Protein AF-A0A379FHQ4-F1 (afdb_monomer_lite)

Secondary structure (DSSP, 8-state):
--GGGS-HHHHHHHHHHHHHHHHHHHHHHS---HHHHHHHHHHHHHHHHHHHHS--------S-SS--------PPP-

Organism: Proteus mirabilis (NCBI:txid584)

pLDDT: mean 81.49, std 20.83, range [40.62, 98.19]

Foldseek 3Di:
DFLVPDDPVLNVVLVVVLVVVQVVVCVVPVDDDPVNSVVSSVVSRVVSCCVVPDDPDPPPPPPDDDDPPPPDDDDDDD

Structure (mmCIF, N/CA/C/O backbone):
data_AF-A0A379FHQ4-F1
#
_entry.id   AF-A0A379FHQ4-F1
#
loop_
_atom_site.group_PDB
_atom_site.id
_atom_site.type_symbol
_atom_site.label_atom_id
_atom_site.label_alt_id
_atom_site.label_comp_id
_atom_site.label_asym_id
_atom_site.label_entity_id
_atom_site.label_seq_id
_atom_site.pdbx_PDB_ins_code
_atom_site.Cartn_x
_atom_site.Cartn_y
_atom_site.Cartn_z
_atom_site.occupancy
_atom_site.B_iso_or_equiv
_atom_site.auth_seq_id
_atom_site.auth_comp_id
_atom_site.auth_asym_id
_atom_site.auth_atom_id
_atom_site.pdbx_PDB_model_num
ATOM 1 N N . MET A 1 1 ? 6.883 -11.162 -11.322 1.00 86.44 1 MET A N 1
ATOM 2 C CA . MET A 1 1 ? 7.524 -10.184 -10.428 1.00 86.44 1 MET A CA 1
ATOM 3 C C . MET A 1 1 ? 6.791 -10.218 -9.102 1.00 86.44 1 MET A C 1
ATOM 5 O O . MET A 1 1 ? 5.566 -10.310 -9.113 1.00 86.44 1 MET A O 1
ATOM 9 N N . LYS A 1 2 ? 7.518 -10.250 -7.991 1.00 93.19 2 LYS A N 1
ATOM 10 C CA . LYS A 1 2 ? 6.978 -10.079 -6.639 1.00 93.19 2 LYS A CA 1
ATOM 11 C C . LYS A 1 2 ? 7.136 -8.621 -6.210 1.00 93.19 2 LYS A C 1
ATOM 13 O O . LYS A 1 2 ? 7.816 -7.851 -6.878 1.00 93.19 2 LYS A O 1
ATOM 18 N N . PHE A 1 3 ? 6.494 -8.234 -5.112 1.00 93.75 3 PHE A N 1
ATOM 19 C CA . PHE A 1 3 ? 6.577 -6.856 -4.624 1.00 93.75 3 PHE A CA 1
ATOM 20 C C . PHE A 1 3 ? 7.992 -6.504 -4.143 1.00 93.75 3 PHE A C 1
ATOM 22 O O . PHE A 1 3 ? 8.456 -5.392 -4.353 1.00 93.75 3 PHE A O 1
ATOM 29 N N . GLU A 1 4 ? 8.695 -7.476 -3.563 1.00 95.06 4 GLU A N 1
ATOM 30 C CA . GLU A 1 4 ? 10.076 -7.341 -3.093 1.00 95.06 4 GLU A CA 1
ATOM 31 C C . GLU A 1 4 ? 11.083 -7.208 -4.248 1.00 95.06 4 GLU A C 1
ATOM 33 O O . GLU A 1 4 ? 12.211 -6.782 -4.030 1.00 95.06 4 GLU A O 1
ATOM 38 N N . ASP A 1 5 ? 10.667 -7.546 -5.474 1.00 95.81 5 ASP A N 1
ATOM 39 C CA . ASP A 1 5 ? 11.475 -7.372 -6.684 1.00 95.81 5 ASP A CA 1
ATOM 40 C C . ASP A 1 5 ? 11.328 -5.952 -7.276 1.00 95.81 5 ASP A C 1
ATOM 42 O O . ASP A 1 5 ? 11.994 -5.625 -8.260 1.00 95.81 5 ASP A O 1
ATOM 46 N N . LEU A 1 6 ? 10.423 -5.119 -6.739 1.00 94.12 6 LEU A N 1
ATOM 47 C CA . LEU A 1 6 ? 10.239 -3.739 -7.189 1.00 94.12 6 LEU A CA 1
ATOM 48 C C . LEU A 1 6 ? 11.370 -2.841 -6.687 1.00 94.12 6 LEU A C 1
ATOM 50 O O . LEU A 1 6 ? 11.979 -3.096 -5.647 1.00 94.12 6 LEU A O 1
ATOM 54 N N . THR A 1 7 ? 11.598 -1.733 -7.392 1.00 96.06 7 THR A N 1
ATOM 55 C CA . THR A 1 7 ? 12.532 -0.701 -6.930 1.00 96.06 7 THR A CA 1
ATOM 56 C C . THR A 1 7 ? 12.101 -0.154 -5.569 1.00 96.06 7 THR A C 1
ATOM 58 O O . THR A 1 7 ? 10.907 -0.049 -5.283 1.00 96.06 7 THR A O 1
ATOM 61 N N . GLU A 1 8 ? 13.066 0.261 -4.746 1.00 96.50 8 GLU A N 1
ATOM 62 C CA . GLU A 1 8 ? 12.790 0.881 -3.440 1.00 96.50 8 GLU A CA 1
ATOM 63 C C . GLU A 1 8 ? 11.824 2.068 -3.557 1.00 96.50 8 GLU A C 1
ATOM 65 O O . GLU A 1 8 ? 10.903 2.205 -2.757 1.00 96.50 8 GLU A O 1
ATOM 70 N N . ALA A 1 9 ? 11.959 2.883 -4.608 1.00 96.31 9 ALA A N 1
ATOM 71 C CA . ALA A 1 9 ? 11.059 4.006 -4.862 1.00 96.31 9 ALA A CA 1
ATOM 72 C C . ALA A 1 9 ? 9.606 3.559 -5.115 1.00 96.31 9 ALA A C 1
ATOM 74 O O . ALA A 1 9 ? 8.665 4.186 -4.621 1.00 96.31 9 ALA A O 1
ATOM 75 N N . SER A 1 10 ? 9.412 2.468 -5.861 1.00 94.94 10 SER A N 1
ATOM 76 C CA . SER A 1 10 ? 8.083 1.913 -6.137 1.00 94.94 10 SER A CA 1
ATOM 77 C C . SER A 1 10 ? 7.489 1.259 -4.881 1.00 94.94 10 SER A C 1
ATOM 79 O O . SER A 1 10 ? 6.312 1.454 -4.566 1.00 94.94 10 SER A O 1
ATOM 81 N N . GLN A 1 11 ? 8.317 0.582 -4.076 1.00 97.31 11 GLN A N 1
ATOM 82 C CA . GLN A 1 11 ? 7.894 0.036 -2.785 1.00 97.31 11 GLN A CA 1
ATOM 83 C C . GLN A 1 11 ? 7.495 1.130 -1.785 1.00 97.31 11 GLN A C 1
ATOM 85 O O . GLN A 1 11 ? 6.461 1.003 -1.126 1.00 97.31 11 GLN A O 1
ATOM 90 N N . GLU A 1 12 ? 8.275 2.206 -1.680 1.00 98.06 12 GLU A N 1
ATOM 91 C CA . GLU A 1 12 ? 7.975 3.343 -0.804 1.00 98.06 12 GLU A CA 1
ATOM 92 C C . GLU A 1 12 ? 6.686 4.050 -1.239 1.00 98.06 12 GLU A C 1
ATOM 94 O O . GLU A 1 12 ? 5.807 4.326 -0.421 1.00 98.06 12 GLU A O 1
ATOM 99 N N . SER A 1 13 ? 6.505 4.238 -2.549 1.00 97.69 13 SER A N 1
ATOM 100 C CA . SER A 1 13 ? 5.269 4.790 -3.115 1.00 97.69 13 SER A CA 1
ATOM 101 C C . SER A 1 13 ? 4.052 3.931 -2.757 1.00 97.69 13 SER A C 1
ATOM 103 O O . SER A 1 13 ? 3.024 4.451 -2.317 1.00 97.69 13 SER A O 1
ATOM 105 N N . ALA A 1 14 ? 4.169 2.605 -2.860 1.00 97.50 14 ALA A N 1
ATOM 106 C CA . ALA A 1 14 ? 3.109 1.684 -2.464 1.00 97.50 14 ALA A CA 1
ATOM 107 C C . ALA A 1 14 ? 2.805 1.742 -0.955 1.00 97.50 14 ALA A C 1
ATOM 109 O O . ALA A 1 14 ? 1.637 1.725 -0.562 1.00 97.50 14 ALA A O 1
ATOM 110 N N . ARG A 1 15 ? 3.828 1.849 -0.095 1.00 97.56 15 ARG A N 1
ATOM 111 C CA . ARG A 1 15 ? 3.648 2.011 1.361 1.00 97.56 15 ARG A CA 1
ATOM 112 C C . ARG A 1 15 ? 2.942 3.322 1.700 1.00 97.56 15 ARG A C 1
ATOM 114 O O . ARG A 1 15 ? 2.034 3.315 2.531 1.00 97.56 15 ARG A O 1
ATOM 121 N N . SER A 1 16 ? 3.305 4.410 1.024 1.00 98.19 16 SER A N 1
ATOM 122 C CA . SER A 1 16 ? 2.663 5.718 1.170 1.00 98.19 16 SER A CA 1
ATOM 123 C C . SER A 1 16 ? 1.174 5.655 0.811 1.00 98.19 16 SER A C 1
ATOM 125 O O . SER A 1 16 ? 0.322 5.999 1.632 1.00 98.19 16 SER A O 1
ATOM 127 N N . VAL A 1 17 ? 0.837 5.087 -0.355 1.00 98.00 17 VAL A N 1
ATOM 128 C CA . VAL A 1 17 ? -0.562 4.892 -0.781 1.00 98.00 17 VAL A CA 1
ATOM 129 C C . VAL A 1 17 ? -1.340 4.035 0.219 1.00 98.00 17 VAL A C 1
ATOM 131 O O . VAL A 1 17 ? -2.460 4.386 0.591 1.00 98.00 17 VAL A O 1
ATOM 134 N N . LEU A 1 18 ? -0.756 2.927 0.688 1.00 98.06 18 LEU A N 1
ATOM 135 C CA . LEU A 1 18 ? -1.389 2.076 1.695 1.00 98.06 18 LEU A CA 1
ATOM 136 C C . LEU A 1 18 ? -1.672 2.850 2.990 1.00 98.06 18 LEU A C 1
ATOM 138 O O . LEU A 1 18 ? -2.777 2.750 3.519 1.00 98.06 18 LEU A O 1
ATOM 142 N N . SER A 1 19 ? -0.711 3.638 3.478 1.00 97.50 19 SER A N 1
ATOM 143 C CA . SER A 1 19 ? -0.873 4.466 4.678 1.00 97.50 19 SER A CA 1
ATOM 144 C C . SER A 1 19 ? -2.062 5.424 4.550 1.00 97.50 19 SER A C 1
ATOM 146 O O . SER A 1 19 ? -2.938 5.443 5.418 1.00 97.50 19 SER A O 1
ATOM 148 N N . THR A 1 20 ? -2.165 6.142 3.428 1.00 97.88 20 THR A N 1
ATOM 149 C CA . THR A 1 20 ? -3.293 7.046 3.154 1.00 97.88 20 THR A CA 1
ATOM 150 C C . THR A 1 20 ? -4.630 6.307 3.155 1.00 97.88 20 THR A C 1
ATOM 152 O O . THR A 1 20 ? -5.569 6.732 3.829 1.00 97.88 20 THR A O 1
ATOM 155 N N . LEU A 1 21 ? -4.716 5.159 2.474 1.00 96.50 21 LEU A N 1
ATOM 156 C CA . LEU A 1 21 ? -5.948 4.365 2.422 1.00 96.50 21 LEU A CA 1
ATOM 157 C C . LEU A 1 21 ? -6.376 3.851 3.802 1.00 96.50 21 LEU A C 1
ATOM 159 O O . LEU A 1 21 ? -7.572 3.820 4.103 1.00 96.50 21 LEU A O 1
ATOM 163 N N . LEU A 1 22 ? -5.419 3.468 4.650 1.00 96.88 22 LEU A N 1
ATOM 164 C CA . LEU A 1 22 ? -5.694 3.029 6.018 1.00 96.88 22 LEU A CA 1
ATOM 165 C C . LEU A 1 22 ? -6.219 4.179 6.880 1.00 96.88 22 LEU A C 1
ATOM 167 O O . LEU A 1 22 ? -7.233 4.009 7.559 1.00 96.88 22 LEU A O 1
ATOM 171 N N . VAL A 1 23 ? -5.589 5.355 6.815 1.00 96.56 23 VAL A N 1
ATOM 172 C CA . VAL A 1 23 ? -6.053 6.556 7.529 1.00 96.56 23 VAL A CA 1
ATOM 173 C C . VAL A 1 23 ? -7.476 6.923 7.106 1.00 96.56 23 VAL A C 1
ATOM 175 O O . VAL A 1 23 ? -8.330 7.162 7.962 1.00 96.56 23 VAL A O 1
ATOM 178 N N . ASP A 1 24 ? -7.765 6.910 5.807 1.00 95.69 24 ASP A N 1
ATOM 179 C CA . ASP A 1 24 ? -9.096 7.230 5.288 1.00 95.69 24 ASP A CA 1
ATOM 180 C C . ASP A 1 24 ? -10.143 6.169 5.642 1.00 95.69 24 ASP A C 1
ATOM 182 O O . ASP A 1 24 ? -11.314 6.491 5.857 1.00 95.69 24 ASP A O 1
ATOM 186 N N . SER A 1 25 ? -9.755 4.893 5.704 1.00 92.69 25 SER A N 1
ATOM 187 C CA . SER A 1 25 ? -10.637 3.823 6.183 1.00 92.69 25 SER A CA 1
ATOM 188 C C . SER A 1 25 ? -10.977 4.012 7.664 1.00 92.69 25 SER A C 1
ATOM 190 O O . SER A 1 25 ? -12.153 4.010 8.039 1.00 92.69 25 SER A O 1
ATOM 192 N N . TYR A 1 26 ? -9.963 4.287 8.493 1.00 94.94 26 TYR A N 1
ATOM 193 C CA . TYR A 1 26 ? -10.146 4.543 9.920 1.00 94.94 26 TYR A CA 1
ATOM 194 C C . TYR A 1 26 ? -11.029 5.760 10.177 1.00 94.94 26 TYR A C 1
ATOM 196 O O . TYR A 1 26 ? -11.942 5.690 10.988 1.00 94.94 26 TYR A O 1
ATOM 204 N N . ARG A 1 27 ? -10.805 6.868 9.465 1.00 95.44 27 ARG A N 1
ATOM 205 C CA . ARG A 1 27 ? -11.607 8.090 9.623 1.00 95.44 27 ARG A CA 1
ATOM 206 C C . ARG A 1 27 ? -13.084 7.884 9.296 1.00 95.44 27 ARG A C 1
ATOM 208 O O . ARG A 1 27 ? -13.926 8.526 9.911 1.00 95.44 27 ARG A O 1
ATOM 215 N N . ARG A 1 28 ? -13.400 7.009 8.337 1.00 92.38 28 ARG A N 1
ATOM 216 C CA . ARG A 1 28 ? -14.785 6.725 7.929 1.00 92.38 28 ARG A CA 1
ATOM 217 C C . ARG A 1 28 ? -15.510 5.805 8.902 1.00 92.38 28 ARG A C 1
ATOM 219 O O . ARG A 1 28 ? -16.677 6.035 9.194 1.00 92.38 28 ARG A O 1
ATOM 226 N N . ASN A 1 29 ? -14.823 4.776 9.389 1.00 91.56 29 ASN A N 1
ATOM 227 C CA . ASN A 1 29 ? -15.456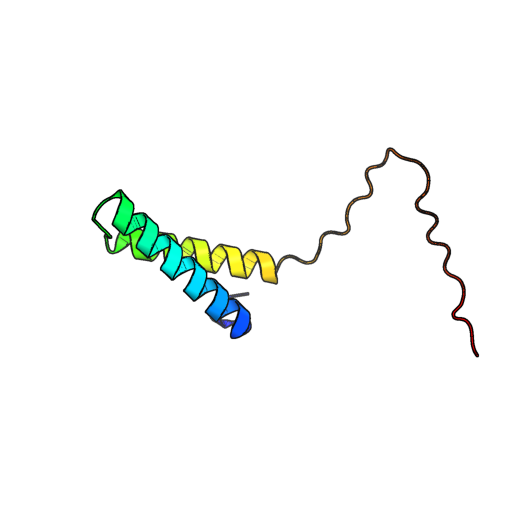 3.691 10.141 1.00 91.56 29 ASN A CA 1
ATOM 228 C C . ASN A 1 29 ? -15.099 3.682 11.635 1.00 91.56 29 ASN A C 1
ATOM 230 O O . ASN A 1 29 ? -15.597 2.834 12.371 1.00 91.56 29 ASN A O 1
ATOM 234 N N . PHE A 1 30 ? -14.200 4.572 12.075 1.00 92.69 30 PHE A N 1
ATOM 235 C CA . PHE A 1 30 ? -13.574 4.591 13.407 1.00 92.69 30 PHE A CA 1
ATOM 236 C C . PHE A 1 30 ? -13.037 3.221 13.847 1.00 92.69 30 PHE A C 1
ATOM 238 O O . PHE A 1 30 ? -12.990 2.886 15.030 1.00 92.69 30 PHE A O 1
ATOM 245 N N . LYS A 1 31 ? -12.640 2.406 12.866 1.00 93.00 31 LYS A N 1
ATOM 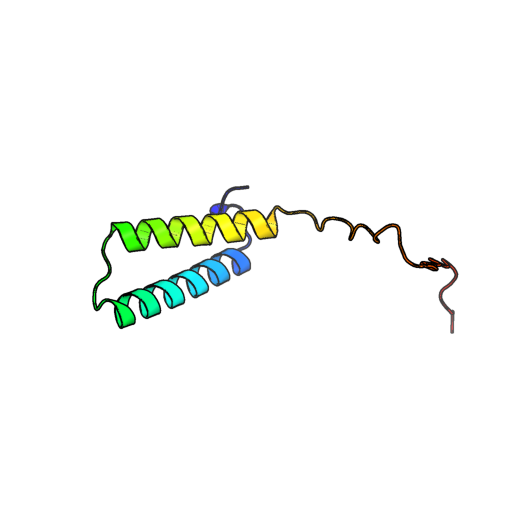246 C CA . LYS A 1 31 ? -12.202 1.028 13.046 1.00 93.00 31 LYS A CA 1
ATOM 247 C C . LYS A 1 31 ? -11.273 0.633 11.905 1.00 93.00 31 LYS A C 1
ATOM 249 O O . LYS A 1 31 ? -11.504 0.990 10.754 1.00 93.00 31 LYS A O 1
ATOM 254 N N . LEU A 1 32 ? -10.244 -0.130 12.249 1.00 94.31 32 LEU A N 1
ATOM 255 C CA . LEU A 1 32 ? -9.375 -0.847 11.322 1.00 94.31 32 LEU A CA 1
ATOM 256 C C . LEU A 1 32 ? -9.185 -2.247 11.890 1.00 94.31 32 LEU A C 1
ATOM 258 O O . LEU A 1 32 ? -8.541 -2.411 12.928 1.00 94.31 32 LEU A O 1
ATOM 262 N N . THR A 1 33 ? -9.785 -3.252 11.261 1.00 95.12 33 THR A N 1
ATOM 263 C CA . THR A 1 33 ? -9.508 -4.639 11.635 1.00 95.12 33 THR A CA 1
ATOM 264 C C . 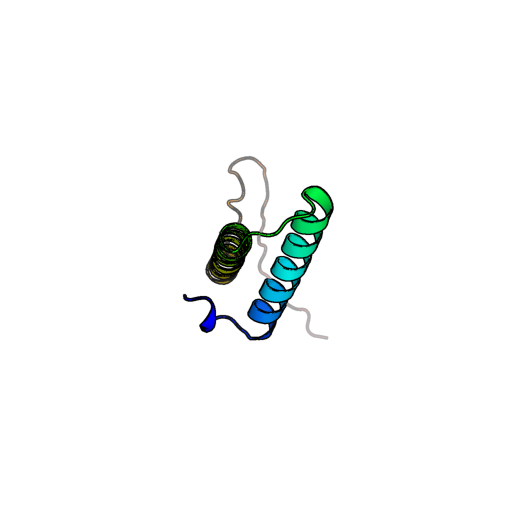THR A 1 33 ? -8.196 -5.098 11.018 1.00 95.12 33 THR A C 1
ATOM 266 O O . THR A 1 33 ? -7.690 -4.522 10.053 1.00 95.12 33 THR A O 1
ATOM 269 N N . ARG A 1 34 ? -7.642 -6.182 11.565 1.00 95.62 34 ARG A N 1
ATOM 270 C CA . ARG A 1 34 ? -6.489 -6.850 10.960 1.00 95.62 34 ARG A CA 1
ATOM 271 C C . ARG A 1 34 ? -6.777 -7.258 9.513 1.00 95.62 34 ARG A C 1
ATOM 273 O O . ARG A 1 34 ? -5.900 -7.104 8.668 1.00 95.62 34 ARG A O 1
ATOM 280 N N . ASP A 1 35 ? -7.986 -7.737 9.242 1.00 95.38 35 ASP A N 1
ATOM 281 C CA . ASP A 1 35 ? -8.381 -8.205 7.915 1.00 95.38 35 ASP A CA 1
ATOM 282 C C . ASP A 1 35 ? -8.431 -7.045 6.914 1.00 95.38 35 ASP A C 1
ATOM 284 O O . ASP A 1 35 ? -7.855 -7.168 5.836 1.00 95.38 35 ASP A O 1
ATOM 288 N N . ASP A 1 36 ? -8.967 -5.883 7.311 1.00 92.69 36 ASP A N 1
ATOM 289 C CA . ASP A 1 36 ? -8.961 -4.667 6.478 1.00 92.69 36 ASP A CA 1
ATOM 290 C C . ASP A 1 36 ? -7.532 -4.256 6.092 1.00 92.69 36 ASP A C 1
ATOM 292 O O . ASP A 1 36 ? -7.245 -3.926 4.938 1.00 92.69 36 ASP A O 1
ATOM 296 N N . ILE A 1 37 ? -6.613 -4.291 7.066 1.00 96.19 37 ILE A N 1
ATOM 297 C CA . ILE A 1 37 ? -5.206 -3.931 6.858 1.00 96.19 37 ILE A CA 1
ATOM 298 C C . ILE A 1 37 ? -4.548 -4.898 5.868 1.00 96.19 37 ILE A C 1
ATOM 300 O O . ILE A 1 37 ? -3.854 -4.468 4.942 1.00 96.19 37 ILE A O 1
ATOM 304 N N . LEU A 1 38 ? -4.764 -6.203 6.051 1.00 97.44 38 LEU A N 1
ATOM 305 C CA . LEU A 1 38 ? -4.193 -7.236 5.188 1.00 97.44 38 LEU A CA 1
ATOM 306 C C . LEU A 1 38 ? -4.759 -7.160 3.768 1.00 97.44 38 LEU A C 1
ATOM 308 O O . LEU A 1 38 ? -3.994 -7.216 2.803 1.00 97.44 38 LEU A O 1
ATOM 312 N N . GLU A 1 39 ? -6.072 -6.981 3.630 1.00 95.56 39 GLU A N 1
ATOM 313 C CA . GLU A 1 39 ? -6.751 -6.879 2.341 1.00 95.56 39 GLU A CA 1
ATOM 314 C C . GLU A 1 39 ? -6.268 -5.661 1.546 1.00 95.56 39 GLU A C 1
ATOM 316 O O . GLU A 1 39 ? -5.870 -5.794 0.382 1.00 95.56 39 GLU A O 1
ATOM 321 N N . LEU A 1 40 ? -6.230 -4.481 2.175 1.00 96.12 40 LEU A N 1
ATOM 322 C CA . LEU A 1 40 ? -5.717 -3.266 1.541 1.00 96.12 40 LEU A CA 1
ATOM 323 C C . LEU A 1 40 ? -4.242 -3.420 1.165 1.00 96.12 40 LEU A C 1
ATOM 325 O O . LEU A 1 40 ? -3.859 -3.118 0.033 1.00 96.12 40 LEU A O 1
ATOM 329 N N . GLY A 1 41 ? -3.424 -3.976 2.062 1.00 97.25 41 GLY A N 1
ATOM 330 C CA . GLY A 1 41 ? -2.014 -4.240 1.787 1.00 97.25 41 GLY A CA 1
ATOM 331 C C . GLY A 1 41 ? -1.796 -5.211 0.624 1.00 97.25 41 GLY A C 1
ATOM 332 O O . GLY A 1 41 ? -0.839 -5.059 -0.136 1.00 97.25 41 GLY A O 1
ATOM 333 N N . HIS A 1 42 ? -2.664 -6.210 0.448 1.00 97.44 42 HIS A N 1
ATOM 334 C CA . HIS A 1 42 ? -2.607 -7.134 -0.690 1.00 97.44 42 HIS A CA 1
ATOM 335 C C . HIS A 1 42 ? -2.977 -6.436 -2.001 1.00 97.44 42 HIS A C 1
ATOM 337 O O . HIS A 1 42 ? -2.281 -6.600 -3.005 1.00 97.44 42 HIS A O 1
ATOM 343 N N . ARG A 1 43 ? -4.047 -5.634 -1.992 1.00 97.19 43 ARG A N 1
ATOM 344 C CA . ARG A 1 43 ? -4.512 -4.900 -3.177 1.00 97.19 43 ARG A CA 1
ATOM 345 C C . ARG A 1 43 ? -3.471 -3.906 -3.675 1.00 97.19 43 ARG A C 1
ATOM 347 O O . ARG A 1 43 ? -3.151 -3.924 -4.861 1.00 97.19 43 ARG A O 1
ATOM 354 N N . VAL A 1 44 ? -2.906 -3.101 -2.776 1.00 97.75 44 VAL A N 1
ATOM 355 C CA . VAL A 1 44 ? -1.899 -2.093 -3.134 1.00 97.75 44 VAL A CA 1
ATOM 356 C C . VAL A 1 44 ? -0.647 -2.754 -3.710 1.00 97.75 44 VAL A C 1
ATOM 358 O O . VAL A 1 44 ? -0.231 -2.407 -4.813 1.00 97.75 44 VAL A O 1
ATOM 361 N N . ARG A 1 45 ? -0.091 -3.773 -3.040 1.00 96.44 45 ARG A N 1
ATOM 362 C CA . ARG A 1 45 ? 1.094 -4.489 -3.548 1.00 96.44 45 ARG A CA 1
ATOM 363 C C . ARG A 1 45 ? 0.853 -5.106 -4.926 1.00 96.44 45 ARG A C 1
ATOM 365 O O . ARG A 1 45 ? 1.697 -4.980 -5.808 1.00 96.44 45 ARG A O 1
ATOM 372 N N . LYS A 1 46 ? -0.311 -5.732 -5.137 1.00 96.00 46 LYS A N 1
ATOM 373 C CA . LYS A 1 46 ? -0.673 -6.323 -6.433 1.00 96.00 46 LYS A CA 1
ATOM 374 C C . LYS A 1 46 ? -0.806 -5.267 -7.534 1.00 96.00 46 LYS A C 1
ATOM 376 O O . LYS A 1 46 ? -0.372 -5.522 -8.655 1.00 96.00 46 LYS A O 1
ATOM 381 N N . ALA A 1 47 ? -1.386 -4.107 -7.228 1.00 95.94 47 ALA A N 1
ATOM 382 C CA . ALA A 1 47 ? -1.534 -3.018 -8.190 1.00 95.94 47 ALA A CA 1
ATOM 383 C C . ALA A 1 47 ? -0.170 -2.509 -8.673 1.00 95.94 47 ALA A C 1
ATOM 385 O O . ALA A 1 47 ? 0.061 -2.462 -9.875 1.00 95.94 47 ALA A O 1
ATOM 386 N N . PHE A 1 48 ? 0.759 -2.233 -7.755 1.00 95.88 48 PHE A N 1
ATOM 387 C CA . PHE A 1 48 ? 2.103 -1.766 -8.109 1.00 95.88 48 PHE A CA 1
ATOM 388 C C . PHE A 1 48 ? 2.897 -2.805 -8.902 1.00 95.88 48 PHE A C 1
ATOM 390 O O . PHE A 1 48 ? 3.455 -2.477 -9.942 1.00 95.88 48 PHE A O 1
ATOM 397 N N . VAL A 1 49 ? 2.865 -4.078 -8.488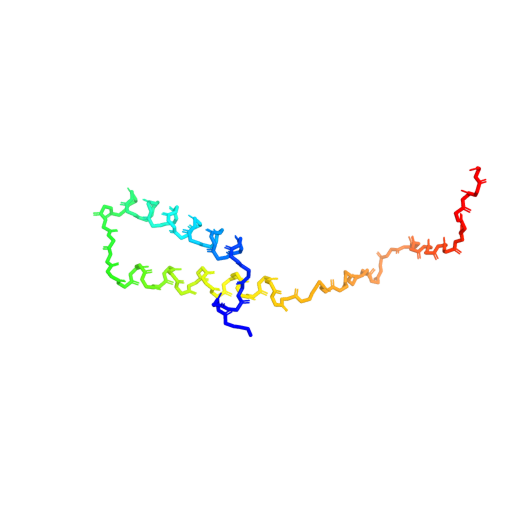 1.00 95.75 49 VAL A N 1
ATOM 398 C CA . VAL A 1 49 ? 3.470 -5.161 -9.281 1.00 95.75 49 VAL A CA 1
ATOM 399 C C . VAL A 1 49 ? 2.891 -5.190 -10.694 1.00 95.75 49 VAL A C 1
ATOM 401 O O . VAL A 1 49 ? 3.635 -5.356 -11.653 1.00 95.75 49 VAL A O 1
ATOM 404 N N . THR A 1 50 ? 1.575 -5.012 -10.834 1.00 94.25 50 THR A N 1
ATOM 405 C CA . THR A 1 50 ? 0.922 -5.006 -12.148 1.00 94.25 50 THR A CA 1
ATOM 406 C C . THR A 1 50 ? 1.416 -3.837 -12.995 1.00 94.25 50 THR A C 1
ATOM 408 O O . THR A 1 50 ? 1.874 -4.084 -14.103 1.00 94.25 50 THR A O 1
ATOM 411 N N . LEU A 1 51 ? 1.406 -2.613 -12.459 1.00 92.31 51 LEU A N 1
ATOM 412 C CA . LEU A 1 51 ? 1.826 -1.396 -13.165 1.00 92.31 51 LEU A CA 1
ATOM 413 C C . LEU A 1 51 ? 3.277 -1.464 -13.655 1.00 92.31 51 LEU A C 1
ATOM 415 O O . LEU A 1 51 ? 3.551 -1.113 -14.795 1.00 92.31 51 LEU A O 1
ATOM 419 N N . GLU A 1 52 ? 4.190 -1.955 -12.821 1.00 89.31 52 GLU A N 1
ATOM 420 C CA . GLU A 1 52 ? 5.620 -2.045 -13.155 1.00 89.31 52 GLU A CA 1
ATOM 421 C C . GLU A 1 52 ? 5.928 -3.225 -14.092 1.00 89.31 52 GLU A C 1
ATOM 423 O O . GLU A 1 52 ? 6.908 -3.218 -14.836 1.00 89.31 52 GLU A O 1
ATOM 428 N N . SER A 1 53 ? 5.093 -4.268 -14.059 1.00 87.38 53 SER A N 1
ATOM 429 C CA . SER A 1 53 ? 5.234 -5.436 -14.937 1.00 87.38 53 SER A CA 1
ATOM 430 C C . SER A 1 53 ? 4.523 -5.280 -16.283 1.00 87.38 53 SER A C 1
ATOM 432 O O . SER A 1 53 ? 4.835 -6.010 -17.230 1.00 87.38 53 SER A O 1
ATOM 434 N N . GLU A 1 54 ? 3.561 -4.362 -16.379 1.00 83.81 54 GLU A N 1
ATOM 435 C CA . GLU A 1 54 ? 2.846 -4.092 -17.613 1.00 83.81 54 GLU A CA 1
ATOM 436 C C . GLU A 1 54 ? 3.785 -3.341 -18.555 1.00 83.81 54 GLU A C 1
ATOM 438 O O . GLU A 1 54 ? 4.130 -2.179 -18.358 1.00 83.81 54 GLU A O 1
ATOM 443 N N . LYS A 1 55 ? 4.225 -4.025 -19.614 1.00 67.62 55 LYS A N 1
ATOM 444 C CA . LYS A 1 55 ? 4.877 -3.336 -20.727 1.00 67.62 55 LYS A CA 1
ATOM 445 C C . LYS A 1 55 ? 3.880 -2.320 -21.282 1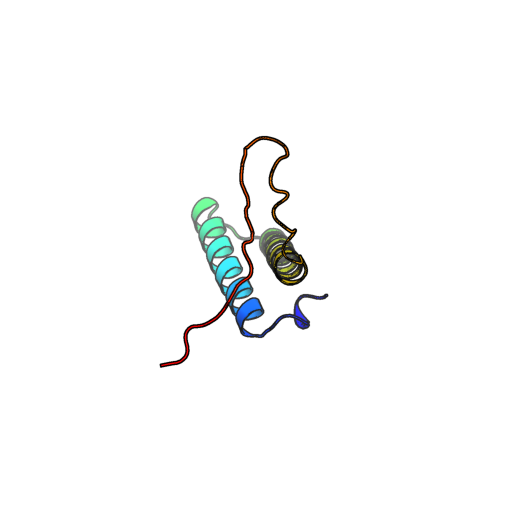.00 67.62 55 LYS A C 1
ATOM 447 O O . LYS A 1 55 ? 2.715 -2.700 -21.437 1.00 67.62 55 LYS A O 1
ATOM 452 N N . PRO A 1 56 ? 4.308 -1.090 -21.626 1.00 61.59 56 PRO A N 1
ATOM 453 C CA . PRO A 1 56 ? 3.430 -0.143 -22.292 1.00 61.59 56 PRO A CA 1
ATOM 454 C C . PRO A 1 56 ? 2.842 -0.855 -23.505 1.00 61.59 56 PRO A C 1
ATOM 456 O O . PRO A 1 56 ? 3.570 -1.262 -24.416 1.00 61.59 56 PRO A O 1
ATOM 459 N N . LYS A 1 57 ? 1.530 -1.109 -23.470 1.00 59.91 57 LYS A N 1
ATOM 460 C CA . LYS A 1 57 ? 0.840 -1.618 -24.648 1.00 59.91 57 LYS A CA 1
ATOM 461 C C . LYS A 1 57 ? 1.054 -0.547 -25.711 1.00 59.91 57 LYS A C 1
ATOM 463 O O . LYS A 1 57 ? 0.787 0.616 -25.405 1.00 59.91 57 LYS A O 1
ATOM 468 N N . PRO A 1 58 ? 1.566 -0.891 -26.907 1.00 56.78 58 PRO A N 1
ATOM 469 C CA . PRO A 1 58 ? 1.571 0.073 -27.990 1.00 56.78 58 PRO A CA 1
ATOM 470 C C . PRO A 1 58 ? 0.134 0.560 -28.105 1.00 56.78 58 PRO A C 1
ATOM 472 O O . PRO A 1 58 ? -0.782 -0.263 -28.201 1.00 56.78 58 PRO A O 1
ATOM 475 N N . GLU A 1 59 ? -0.058 1.872 -27.975 1.00 56.44 59 GLU A N 1
ATOM 476 C CA . GLU A 1 59 ? -1.347 2.489 -28.226 1.00 56.44 59 GLU A CA 1
ATOM 477 C C . GLU A 1 59 ? -1.771 1.989 -29.597 1.00 56.44 59 GLU A C 1
ATOM 479 O O . GLU A 1 59 ? -1.136 2.271 -30.616 1.00 56.44 59 GLU A O 1
ATOM 484 N N . MET A 1 60 ? -2.773 1.117 -29.601 1.00 50.00 60 MET A N 1
ATOM 485 C CA . MET A 1 60 ? -3.359 0.616 -30.820 1.00 50.00 60 MET A CA 1
ATOM 486 C C . MET A 1 60 ? -4.032 1.846 -31.404 1.00 50.00 60 MET A C 1
ATOM 488 O O . MET A 1 60 ? -5.135 2.194 -30.989 1.00 50.00 60 MET A O 1
ATOM 492 N N . CYS A 1 61 ? -3.307 2.564 -32.271 1.00 54.78 61 CYS A N 1
ATOM 493 C CA . CYS A 1 61 ? -3.856 3.613 -33.108 1.00 54.78 61 CYS A CA 1
ATOM 494 C C . CYS A 1 61 ? -5.101 2.993 -33.724 1.00 54.78 61 CYS A C 1
ATOM 496 O O . CYS A 1 61 ? -5.001 2.067 -34.535 1.00 54.78 61 CYS A O 1
ATOM 498 N N . GLY A 1 62 ? -6.265 3.397 -33.214 1.00 44.12 62 GLY A N 1
ATOM 499 C CA . GLY A 1 62 ? -7.532 2.857 -33.659 1.00 44.12 62 GLY A CA 1
ATOM 500 C C . GLY A 1 62 ? -7.556 2.990 -35.170 1.00 44.12 62 GLY A C 1
ATOM 501 O O . GLY A 1 62 ? -7.322 4.076 -35.697 1.00 44.12 62 GLY A O 1
ATOM 502 N N . SER A 1 63 ? -7.766 1.873 -35.868 1.00 55.44 63 SER A N 1
ATOM 503 C CA . SER A 1 63 ? -8.071 1.882 -37.296 1.00 55.44 63 SER A CA 1
ATOM 504 C C . SER A 1 63 ? -9.299 2.764 -37.498 1.00 55.44 63 SER A C 1
ATOM 506 O O . SER A 1 63 ? -10.423 2.318 -37.294 1.00 55.44 63 SER A O 1
ATOM 508 N N . GLY A 1 64 ? -9.073 4.042 -37.793 1.00 51.62 64 GLY A N 1
ATOM 509 C CA . GLY A 1 64 ? -10.144 5.026 -37.813 1.00 51.62 64 GLY A CA 1
ATOM 510 C C . GLY A 1 64 ? -9.709 6.463 -37.556 1.00 51.62 64 GLY A C 1
ATOM 511 O O . GLY A 1 64 ? -10.438 7.174 -36.879 1.00 51.62 64 GLY A O 1
ATOM 512 N N . SER A 1 65 ? -8.557 6.908 -38.060 1.00 45.88 65 SER A N 1
ATOM 513 C CA . SER A 1 65 ? -8.363 8.286 -38.541 1.00 45.88 65 SER A CA 1
ATOM 514 C C . SER A 1 65 ? -7.018 8.419 -39.248 1.00 45.88 65 SER A C 1
ATOM 516 O O . SER A 1 65 ? -6.022 7.805 -38.885 1.00 45.88 65 SER A O 1
ATOM 518 N N . ILE A 1 66 ? -7.054 9.185 -40.325 1.00 52.25 66 ILE A N 1
ATOM 519 C CA . ILE A 1 66 ? -5.998 9.441 -41.298 1.00 52.25 66 ILE A CA 1
ATOM 520 C C . ILE A 1 66 ? -4.744 10.039 -40.635 1.00 52.25 66 ILE A C 1
ATOM 522 O O . ILE A 1 66 ? -4.842 11.043 -39.938 1.00 52.25 66 ILE A O 1
ATOM 526 N N . GLY A 1 67 ? -3.574 9.466 -40.943 1.00 46.75 67 GLY A N 1
ATOM 527 C CA . GLY A 1 67 ? -2.291 10.179 -40.923 1.00 46.75 67 GLY A CA 1
ATOM 528 C C . GLY A 1 67 ? -1.442 10.076 -39.653 1.00 46.75 67 GLY A C 1
ATOM 529 O O . GLY A 1 67 ? -1.199 11.082 -38.997 1.00 46.75 67 GLY A O 1
ATOM 530 N N . CYS A 1 68 ? -0.878 8.901 -39.368 1.00 43.81 68 CYS A N 1
ATOM 531 C CA . CYS A 1 68 ? 0.379 8.820 -38.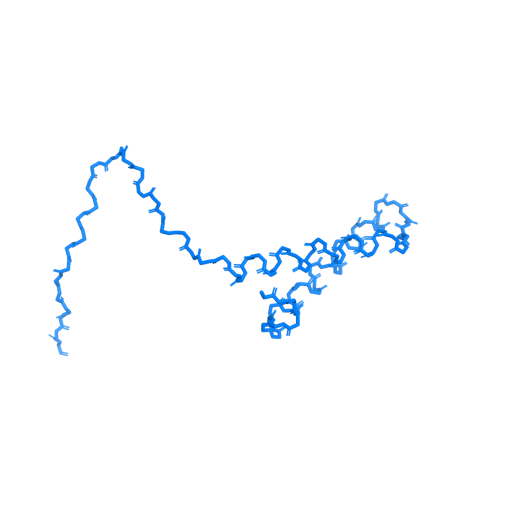615 1.00 43.81 68 CYS A CA 1
ATOM 532 C C . CYS A 1 68 ? 1.531 8.656 -39.614 1.00 43.81 68 CYS A C 1
ATOM 534 O O . CYS A 1 68 ? 2.057 7.559 -39.796 1.00 43.81 68 CYS A O 1
ATOM 536 N N . ASP A 1 69 ? 1.894 9.743 -40.299 1.00 40.62 69 ASP A N 1
ATOM 537 C CA . ASP A 1 69 ? 3.138 9.802 -41.067 1.00 40.62 69 ASP A CA 1
ATOM 538 C C . ASP A 1 69 ? 4.306 9.881 -40.080 1.00 40.62 69 ASP A C 1
ATOM 540 O O . ASP A 1 69 ? 4.712 10.947 -39.614 1.00 40.62 69 ASP A O 1
ATOM 544 N N . PHE A 1 70 ? 4.850 8.717 -39.731 1.00 47.12 70 PHE A N 1
ATOM 545 C CA . PHE A 1 70 ? 6.130 8.613 -39.044 1.00 47.12 70 PHE A CA 1
ATOM 546 C C . PHE A 1 70 ? 7.240 8.883 -40.068 1.00 47.12 70 PHE A C 1
ATOM 548 O O . PHE A 1 70 ? 7.940 7.978 -40.523 1.00 47.12 70 PHE A O 1
ATOM 555 N N . SER A 1 71 ? 7.383 10.145 -40.478 1.00 42.66 71 SER A N 1
ATOM 556 C CA . SER A 1 71 ? 8.482 10.571 -41.339 1.00 42.66 71 SER A CA 1
ATOM 557 C C . SER A 1 71 ? 9.771 10.596 -40.520 1.00 42.66 71 SER A C 1
ATOM 559 O O . SER A 1 71 ? 10.191 11.612 -39.971 1.00 42.66 71 SER A O 1
ATOM 561 N N . SER A 1 72 ? 10.414 9.432 -40.442 1.00 51.94 72 SER A N 1
ATOM 562 C CA . SER A 1 72 ? 11.837 9.337 -40.151 1.00 51.94 72 SER A CA 1
ATOM 563 C C . SER A 1 72 ? 12.591 10.135 -41.208 1.00 51.94 72 SER A C 1
ATOM 565 O O . SER A 1 72 ? 12.668 9.686 -42.350 1.00 51.94 72 SER A O 1
ATOM 567 N N . LYS A 1 73 ? 13.152 11.293 -40.838 1.00 48.38 73 LYS A N 1
ATOM 568 C CA . LYS A 1 73 ? 14.386 11.830 -41.430 1.00 48.38 73 LYS A CA 1
ATOM 569 C C . LYS A 1 73 ? 14.950 13.022 -40.645 1.00 48.38 73 LYS A C 1
ATOM 571 O O . LYS A 1 73 ? 14.412 14.117 -40.675 1.00 48.38 73 LYS A O 1
ATOM 576 N N . GLN A 1 74 ? 16.123 12.742 -40.074 1.00 42.84 74 GLN A N 1
ATOM 577 C CA . GLN A 1 74 ? 17.332 13.572 -40.095 1.00 42.84 74 GLN A CA 1
ATOM 578 C C . GLN A 1 74 ? 17.443 14.726 -39.082 1.00 42.84 74 GLN A C 1
ATOM 580 O O . GLN A 1 74 ? 16.781 15.753 -39.172 1.00 42.84 74 GLN A O 1
ATOM 585 N N . ALA A 1 75 ? 18.368 14.540 -38.134 1.00 51.94 75 ALA A N 1
ATOM 586 C CA . ALA A 1 75 ? 18.871 15.577 -37.241 1.00 51.94 75 ALA A CA 1
ATOM 587 C C . ALA A 1 75 ? 19.592 16.686 -38.035 1.00 51.94 75 ALA A C 1
ATOM 589 O O . ALA A 1 75 ? 20.322 16.360 -38.977 1.00 51.94 75 ALA A O 1
ATOM 590 N N . PRO A 1 76 ? 19.458 17.970 -37.655 1.00 47.38 76 PRO A N 1
ATOM 591 C CA . PRO A 1 76 ? 20.308 19.018 -38.190 1.00 47.38 76 PRO A CA 1
ATOM 592 C C . PRO A 1 76 ? 21.646 19.030 -37.440 1.00 47.38 76 PRO A C 1
ATOM 594 O O . PRO A 1 76 ? 21.689 19.164 -36.218 1.00 47.38 76 PRO A O 1
ATOM 597 N N . SER A 1 77 ? 22.743 18.894 -38.184 1.00 46.06 77 SER A N 1
ATOM 598 C CA . SER A 1 77 ? 24.055 19.359 -37.738 1.00 46.06 77 SER A CA 1
ATOM 599 C C . SER A 1 77 ? 24.090 20.884 -37.837 1.00 46.06 77 SER A C 1
ATOM 601 O O . SER A 1 77 ? 23.799 21.426 -38.904 1.00 46.06 77 SER A O 1
ATOM 603 N N . ILE A 1 78 ? 24.466 21.551 -36.746 1.00 56.91 78 ILE A N 1
ATOM 604 C CA . ILE A 1 78 ? 25.068 22.889 -36.758 1.00 56.91 78 ILE A CA 1
ATOM 605 C C . ILE A 1 78 ? 26.343 22.796 -35.931 1.00 56.91 78 ILE A C 1
ATOM 607 O O . ILE A 1 78 ? 26.256 22.236 -34.814 1.00 56.91 78 ILE A O 1
#

Radius of gyration: 21.08 Å; chains: 1; bounding box: 40×33×55 Å

Sequence (78 aa):
MKFEDLTEASQESARSVLSTLLVDSYRRNFKLTRDDILELGHRVRKAFVTLESEKPKPEMCGSGSIGCDFSSKQAPSI